Protein AF-A0A7C5NDA3-F1 (afdb_monomer_lite)

Foldseek 3Di:
DVVLVVVCVVVVNDDDDDFDDDPPLQVLLQRLQPPAHFDDWDADPPQEIETEHAPVRVDSSCDDVNPSVVSSCVVSVHHYHYDHDDDDPDDDDDDDDDDDDDDDDDPDPPPPPPPPD

Secondary structure (DSSP, 8-state):
-HHHHHHHHHTTT---------SSHHHHHHHHTTTSPPSEEEEETTTEEEEEE-HHHHHHHH-GGGHHHHHHHHHH--EEEEEE------------------------GGGGTTS--

pLDDT: mean 79.17, std 18.97, range [32.53, 94.0]

Radius of gyration: 22.19 Å; chains: 1; bounding box: 54×39×70 Å

Structure (mmCIF, N/CA/C/O backbone):
data_AF-A0A7C5NDA3-F1
#
_entry.id   AF-A0A7C5NDA3-F1
#
loop_
_atom_site.group_PDB
_atom_site.id
_atom_site.type_symbol
_atom_site.label_atom_id
_atom_site.label_alt_id
_atom_site.label_comp_id
_atom_site.label_asym_id
_atom_site.label_entity_id
_atom_site.label_seq_id
_atom_site.pdbx_PDB_ins_code
_atom_site.Cartn_x
_atom_site.Cartn_y
_atom_site.Cartn_z
_atom_site.occupancy
_atom_site.B_iso_or_equiv
_atom_site.auth_seq_id
_atom_site.auth_comp_id
_atom_site.auth_asym_id
_atom_site.auth_atom_id
_atom_site.pdbx_PDB_model_num
ATOM 1 N N . GLY A 1 1 ? 15.387 -9.680 -7.071 1.00 66.56 1 GLY A N 1
ATOM 2 C CA . GLY A 1 1 ? 15.776 -9.138 -8.383 1.00 66.56 1 GLY A CA 1
ATOM 3 C C . GLY A 1 1 ? 15.383 -10.071 -9.505 1.00 66.56 1 GLY A C 1
ATOM 4 O O . GLY A 1 1 ? 14.313 -9.899 -10.056 1.00 66.56 1 GLY A O 1
ATOM 5 N N . VAL A 1 2 ? 16.191 -11.096 -9.789 1.00 84.75 2 VAL A N 1
ATOM 6 C CA . VAL A 1 2 ? 16.099 -11.899 -11.031 1.00 84.75 2 VAL A CA 1
ATOM 7 C C . VAL A 1 2 ? 14.703 -12.465 -11.335 1.00 84.75 2 VAL A C 1
ATOM 9 O O . VAL A 1 2 ? 14.235 -12.344 -12.457 1.00 84.75 2 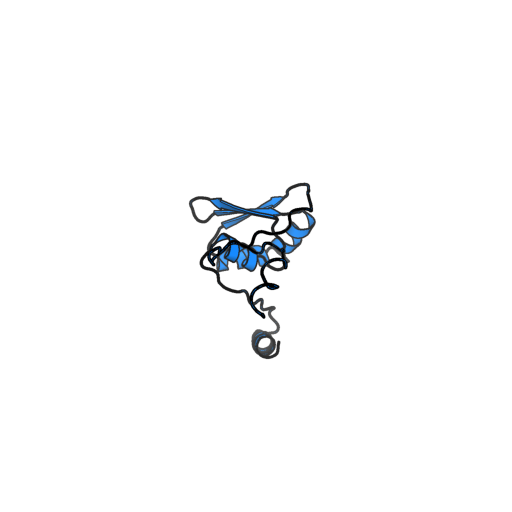VAL A O 1
ATOM 12 N N . ARG A 1 3 ? 14.008 -13.028 -10.338 1.00 90.00 3 ARG A N 1
ATOM 13 C CA . ARG A 1 3 ? 12.678 -13.634 -10.542 1.00 90.00 3 ARG A CA 1
ATOM 14 C C . ARG A 1 3 ? 11.584 -12.620 -10.887 1.00 90.00 3 ARG A C 1
ATOM 16 O O . ARG A 1 3 ? 10.749 -12.912 -11.724 1.00 90.00 3 ARG A O 1
ATOM 23 N N . ILE A 1 4 ? 11.591 -11.453 -10.246 1.00 87.56 4 ILE A N 1
ATOM 24 C CA . ILE A 1 4 ? 10.582 -10.409 -10.491 1.00 87.56 4 ILE A CA 1
ATOM 25 C C . ILE A 1 4 ? 10.828 -9.778 -11.864 1.00 87.56 4 ILE A C 1
ATOM 27 O O . ILE A 1 4 ? 9.888 -9.593 -12.626 1.00 87.56 4 ILE A O 1
ATOM 31 N N . ASN A 1 5 ? 12.097 -9.540 -12.207 1.00 85.88 5 ASN A N 1
ATOM 32 C CA . ASN A 1 5 ? 12.472 -8.982 -13.504 1.00 85.88 5 ASN A CA 1
ATOM 33 C C . ASN A 1 5 ? 12.077 -9.913 -14.659 1.00 85.88 5 ASN A C 1
ATOM 35 O O . ASN A 1 5 ? 11.510 -9.442 -15.631 1.00 85.88 5 ASN A O 1
ATOM 39 N N . ALA A 1 6 ? 12.279 -11.228 -14.516 1.00 89.50 6 ALA A N 1
ATOM 40 C CA . ALA A 1 6 ? 11.867 -12.194 -15.537 1.00 89.50 6 ALA A CA 1
ATOM 41 C C . ALA A 1 6 ? 10.351 -12.158 -15.814 1.00 89.50 6 ALA A C 1
ATOM 43 O O . ALA A 1 6 ? 9.935 -12.274 -16.961 1.00 89.50 6 ALA A O 1
ATOM 44 N N . VAL A 1 7 ? 9.531 -11.964 -14.774 1.00 89.00 7 VAL A N 1
ATOM 45 C CA . VAL A 1 7 ? 8.072 -11.823 -14.927 1.00 89.00 7 VAL A CA 1
ATOM 46 C C . VAL A 1 7 ? 7.709 -10.468 -15.543 1.00 89.00 7 VAL A C 1
ATOM 48 O O . VAL A 1 7 ? 6.818 -10.395 -16.381 1.00 89.00 7 VAL A O 1
ATOM 51 N N . SER A 1 8 ? 8.408 -9.395 -15.166 1.00 90.06 8 SER A N 1
ATOM 52 C CA . SER A 1 8 ? 8.215 -8.063 -15.756 1.00 90.06 8 SER A CA 1
ATOM 53 C C . SER A 1 8 ? 8.517 -8.054 -17.260 1.00 90.06 8 SER A C 1
ATOM 55 O O . SER A 1 8 ? 7.734 -7.498 -18.030 1.00 90.06 8 SER A O 1
ATOM 57 N N . ASP A 1 9 ? 9.582 -8.739 -17.693 1.00 90.12 9 ASP A N 1
ATOM 58 C CA . ASP A 1 9 ? 9.952 -8.861 -19.109 1.00 90.12 9 ASP A CA 1
ATOM 59 C C . ASP A 1 9 ? 8.861 -9.574 -19.932 1.00 90.12 9 ASP A C 1
ATOM 61 O O . ASP A 1 9 ? 8.554 -9.160 -21.050 1.00 90.12 9 ASP A O 1
ATOM 65 N N . GLU A 1 10 ? 8.215 -10.602 -19.369 1.00 91.06 10 GLU A N 1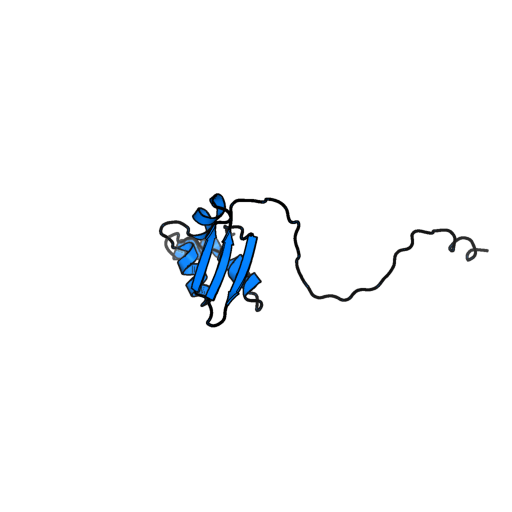
ATOM 66 C CA . GLU A 1 10 ? 7.079 -11.292 -20.002 1.00 91.06 10 GLU A CA 1
ATOM 67 C C . GLU A 1 10 ? 5.823 -10.404 -20.070 1.00 91.06 10 GLU A C 1
ATOM 69 O O . GLU A 1 10 ? 5.058 -10.458 -21.034 1.00 91.06 10 GLU A O 1
ATOM 74 N N . LEU A 1 11 ? 5.651 -9.508 -19.095 1.00 89.56 11 LEU A N 1
ATOM 75 C CA . LEU A 1 11 ? 4.580 -8.509 -19.047 1.00 89.56 11 LEU A CA 1
ATOM 76 C C . LEU A 1 11 ? 4.929 -7.210 -19.794 1.00 89.56 11 LEU A C 1
ATOM 78 O O . LEU A 1 11 ? 4.383 -6.153 -19.488 1.00 89.56 11 LEU A O 1
ATOM 82 N N . SER A 1 12 ? 5.817 -7.266 -20.793 1.00 90.38 12 SER A N 1
ATOM 83 C CA . SER A 1 12 ? 6.199 -6.107 -21.621 1.00 90.38 12 SER A CA 1
ATOM 84 C C . SER A 1 12 ? 6.804 -4.931 -20.834 1.00 90.38 12 SER A C 1
ATOM 86 O O . SER A 1 12 ? 6.686 -3.777 -21.249 1.00 90.38 12 SER A O 1
ATOM 88 N N . GLY A 1 13 ? 7.466 -5.209 -19.708 1.00 84.50 13 GLY A N 1
ATOM 89 C CA . GLY A 1 13 ? 8.123 -4.201 -18.873 1.00 84.50 13 GLY A CA 1
ATOM 90 C C . GLY A 1 13 ? 7.199 -3.497 -17.873 1.00 84.50 13 GLY A C 1
ATOM 91 O O . GLY A 1 13 ? 7.514 -2.393 -17.424 1.00 84.50 13 GLY A O 1
ATOM 92 N N . GLU A 1 14 ? 6.062 -4.101 -17.520 1.00 89.50 14 GLU A N 1
ATOM 93 C CA . GLU A 1 14 ? 5.208 -3.618 -16.426 1.00 89.50 14 GLU A CA 1
ATOM 94 C C . GLU A 1 14 ? 5.978 -3.606 -15.091 1.00 89.50 14 GLU A C 1
ATOM 96 O O . GLU A 1 14 ? 6.715 -4.542 -14.765 1.00 89.50 14 GLU A O 1
ATOM 101 N N . ASN A 1 15 ? 5.797 -2.549 -14.290 1.00 87.06 15 ASN A N 1
ATOM 102 C CA . ASN A 1 15 ? 6.437 -2.439 -12.975 1.00 87.06 15 ASN A CA 1
ATOM 103 C C . ASN A 1 15 ? 5.688 -3.301 -11.953 1.00 87.06 15 ASN A C 1
ATOM 105 O O . ASN A 1 15 ? 4.475 -3.167 -11.799 1.00 87.06 15 ASN A O 1
ATOM 109 N N . ILE A 1 16 ? 6.418 -4.160 -11.239 1.00 89.06 16 ILE A N 1
ATOM 110 C CA . ILE A 1 16 ? 5.851 -5.090 -10.259 1.00 89.06 16 ILE A CA 1
ATOM 111 C C . ILE A 1 16 ? 6.384 -4.747 -8.872 1.00 89.06 16 ILE A C 1
ATOM 113 O O . ILE A 1 16 ? 7.584 -4.863 -8.620 1.00 89.06 16 ILE A O 1
ATOM 117 N N . ASP A 1 17 ? 5.469 -4.430 -7.961 1.00 88.69 17 ASP A N 1
ATOM 118 C CA . ASP A 1 17 ? 5.760 -4.260 -6.542 1.00 88.69 17 ASP A CA 1
ATOM 119 C C . ASP A 1 17 ? 5.302 -5.489 -5.748 1.00 88.69 17 ASP A C 1
ATOM 121 O O . ASP A 1 17 ? 4.176 -5.969 -5.884 1.00 88.69 17 ASP A O 1
ATOM 125 N N . CYS A 1 18 ? 6.194 -6.017 -4.907 1.00 88.81 18 CYS A N 1
ATOM 126 C CA . CYS A 1 18 ? 5.911 -7.149 -4.028 1.00 88.81 18 CYS A CA 1
ATOM 127 C C . CYS A 1 18 ? 5.830 -6.662 -2.582 1.00 88.81 18 CYS A C 1
ATOM 129 O O . CYS A 1 18 ? 6.797 -6.107 -2.059 1.00 88.81 18 CYS A O 1
ATOM 131 N N . ILE A 1 19 ? 4.689 -6.897 -1.936 1.00 90.81 19 ILE A N 1
ATOM 132 C CA . ILE A 1 19 ? 4.437 -6.495 -0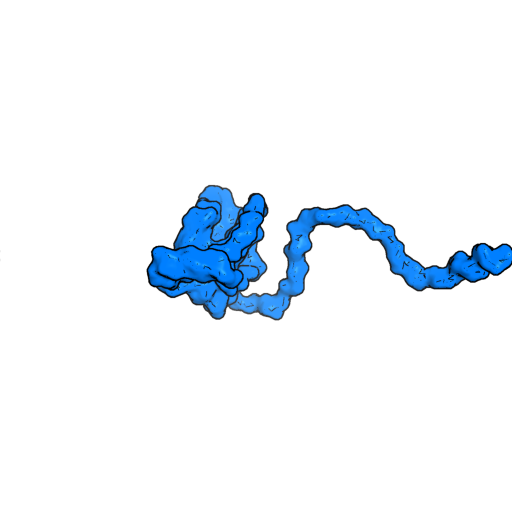.553 1.00 90.81 19 ILE A CA 1
ATOM 133 C C . ILE A 1 19 ? 4.086 -7.705 0.307 1.00 90.81 19 ILE A C 1
ATOM 135 O O . ILE A 1 19 ? 3.494 -8.678 -0.158 1.00 90.81 19 ILE A O 1
ATOM 139 N N . GLU A 1 20 ? 4.423 -7.632 1.590 1.00 92.25 20 GLU A N 1
ATOM 140 C CA . GLU A 1 20 ? 4.070 -8.677 2.543 1.00 92.25 20 GLU A CA 1
ATOM 141 C C . GLU A 1 20 ? 2.608 -8.532 2.988 1.00 92.25 20 GLU A C 1
ATOM 143 O O . GLU A 1 20 ? 2.209 -7.508 3.558 1.00 92.25 20 GLU A O 1
ATOM 148 N N . TYR A 1 21 ? 1.819 -9.585 2.773 1.00 93.25 21 TYR A N 1
ATOM 149 C CA . TYR A 1 21 ? 0.453 -9.666 3.277 1.00 93.25 21 TYR A CA 1
ATOM 150 C C . TYR A 1 21 ? 0.429 -9.625 4.810 1.00 93.25 21 TYR A C 1
ATOM 152 O O . TYR A 1 21 ? 1.244 -10.260 5.476 1.00 93.25 21 TYR A O 1
ATOM 160 N N . SER A 1 22 ? -0.537 -8.901 5.371 1.00 92.94 22 SER A N 1
ATOM 161 C CA . SER A 1 22 ? -0.800 -8.895 6.808 1.00 92.94 22 SER A CA 1
ATOM 162 C C . SER A 1 22 ? -2.296 -9.071 7.055 1.00 92.94 22 SER A C 1
ATOM 164 O O . SER A 1 22 ? -3.095 -8.452 6.351 1.00 92.94 22 SER A O 1
ATOM 166 N N . PRO A 1 23 ? -2.703 -9.867 8.061 1.00 92.50 23 PRO A N 1
ATOM 167 C CA . PRO A 1 23 ? -4.104 -9.951 8.465 1.00 92.50 23 PRO A CA 1
ATOM 168 C C . PRO A 1 23 ? -4.589 -8.667 9.155 1.00 92.50 23 PRO A C 1
ATOM 170 O O . PRO A 1 23 ? -5.794 -8.453 9.265 1.00 92.50 23 PRO A O 1
ATOM 173 N N . ILE A 1 24 ? -3.670 -7.817 9.629 1.00 92.12 24 ILE A N 1
ATOM 174 C CA . ILE A 1 24 ? -4.004 -6.533 10.244 1.00 92.12 24 ILE A CA 1
ATOM 175 C C . ILE A 1 24 ? -4.201 -5.512 9.116 1.00 92.12 24 ILE A C 1
ATOM 177 O O . ILE A 1 24 ? -3.234 -5.184 8.419 1.00 92.12 24 ILE A O 1
ATOM 181 N N . PRO A 1 25 ? -5.422 -4.981 8.928 1.00 91.19 25 PRO A N 1
ATOM 182 C CA . PRO A 1 25 ? -5.745 -4.161 7.764 1.00 91.19 25 PRO A CA 1
ATOM 183 C C . PRO A 1 25 ? -4.947 -2.853 7.722 1.00 91.19 25 PRO A C 1
ATOM 185 O O . PRO A 1 25 ? -4.542 -2.429 6.648 1.00 91.19 25 PRO A O 1
ATOM 188 N N . GLU A 1 26 ? -4.637 -2.250 8.871 1.00 91.19 26 GLU A N 1
ATOM 189 C CA . GLU A 1 26 ? -3.821 -1.028 8.944 1.00 91.19 26 GLU A CA 1
ATOM 190 C C . GLU A 1 26 ? -2.416 -1.247 8.370 1.00 91.19 26 GLU A C 1
ATOM 192 O O . GLU A 1 26 ? -1.931 -0.464 7.549 1.00 91.19 26 GLU A O 1
ATOM 197 N N . ILE A 1 27 ? -1.785 -2.363 8.744 1.00 91.75 27 ILE A N 1
ATOM 198 C CA . ILE A 1 27 ? -0.456 -2.743 8.259 1.00 91.75 27 ILE A CA 1
ATOM 199 C C . ILE A 1 27 ? -0.523 -3.065 6.766 1.00 91.75 27 ILE A C 1
ATOM 201 O O . ILE A 1 27 ? 0.336 -2.634 5.997 1.00 91.75 27 ILE A O 1
ATOM 205 N N . PHE A 1 28 ? -1.549 -3.803 6.342 1.00 94.00 28 PHE A N 1
ATOM 206 C CA . PHE A 1 28 ? -1.694 -4.199 4.946 1.00 94.00 28 PHE A CA 1
ATOM 207 C C . PHE A 1 28 ? -1.919 -2.998 4.018 1.00 94.00 28 PHE A C 1
ATOM 209 O O . PHE A 1 28 ? -1.257 -2.894 2.987 1.00 94.00 28 PHE A O 1
ATOM 216 N N . ILE A 1 29 ? -2.774 -2.049 4.412 1.00 92.56 29 ILE A N 1
ATOM 217 C CA . ILE A 1 29 ? -3.046 -0.825 3.643 1.00 92.56 29 ILE A CA 1
ATOM 218 C C . ILE A 1 29 ? -1.804 0.068 3.575 1.00 92.56 29 ILE A C 1
ATOM 220 O O . ILE A 1 29 ? -1.479 0.574 2.503 1.00 92.56 29 ILE A O 1
ATOM 224 N N . THR A 1 30 ? -1.072 0.213 4.683 1.00 91.75 30 THR A N 1
ATOM 225 C CA . THR A 1 30 ? 0.189 0.974 4.705 1.00 91.75 30 THR A CA 1
ATOM 226 C C . THR A 1 30 ? 1.195 0.401 3.706 1.00 91.75 30 THR A C 1
ATOM 228 O O . THR A 1 30 ? 1.790 1.137 2.923 1.00 91.75 30 THR A O 1
ATOM 231 N N . ARG A 1 31 ? 1.354 -0.928 3.682 1.00 92.81 31 ARG A N 1
ATOM 232 C CA . ARG A 1 31 ? 2.261 -1.613 2.749 1.00 92.81 31 ARG A CA 1
ATOM 233 C C . ARG A 1 31 ? 1.804 -1.487 1.299 1.00 92.81 31 ARG A C 1
ATOM 235 O O . ARG A 1 31 ? 2.642 -1.294 0.427 1.00 92.81 31 ARG A O 1
ATOM 242 N N . ALA A 1 32 ? 0.498 -1.548 1.047 1.00 92.75 32 ALA A N 1
AT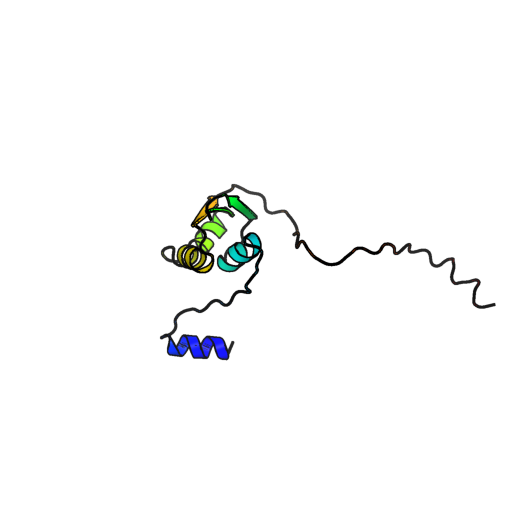OM 243 C CA . ALA A 1 32 ? -0.073 -1.405 -0.291 1.00 92.75 32 ALA A CA 1
ATOM 244 C C . ALA A 1 32 ? 0.115 -0.006 -0.898 1.00 92.75 32 ALA A C 1
ATOM 246 O O . ALA A 1 32 ? 0.058 0.133 -2.113 1.00 92.75 32 ALA A O 1
ATOM 247 N N . LEU A 1 33 ? 0.347 1.018 -0.072 1.00 91.44 33 LEU A N 1
ATOM 248 C CA . LEU A 1 33 ? 0.621 2.383 -0.528 1.00 91.44 33 LEU A CA 1
ATOM 249 C C . LEU A 1 33 ? 2.108 2.690 -0.718 1.00 91.44 33 LEU A C 1
ATOM 251 O O . LEU A 1 33 ? 2.436 3.788 -1.179 1.00 91.44 33 LEU A O 1
ATOM 255 N N . SER A 1 34 ? 2.997 1.742 -0.401 1.00 89.12 34 SER A N 1
ATOM 256 C CA . SER A 1 34 ? 4.422 1.833 -0.730 1.00 89.12 34 SER A CA 1
ATOM 257 C C . SER A 1 34 ? 4.571 2.218 -2.206 1.00 89.12 34 SER A C 1
ATOM 259 O O . SER A 1 34 ? 3.938 1.583 -3.045 1.00 89.12 34 SER A O 1
ATOM 261 N N . PRO A 1 35 ? 5.336 3.271 -2.551 1.00 85.94 35 PRO A N 1
ATOM 262 C CA . PRO A 1 35 ? 6.449 3.884 -1.810 1.00 85.94 35 PRO A CA 1
ATOM 263 C C . PRO A 1 35 ? 6.093 5.057 -0.872 1.00 85.94 35 PRO A C 1
ATOM 265 O O . PRO A 1 35 ? 6.997 5.704 -0.340 1.00 85.94 35 PRO A O 1
ATOM 268 N N . ALA A 1 36 ? 4.817 5.404 -0.702 1.00 90.19 36 ALA A N 1
ATOM 269 C CA . ALA A 1 36 ? 4.420 6.556 0.105 1.00 90.19 36 ALA A CA 1
ATOM 270 C C . ALA A 1 36 ? 4.413 6.244 1.609 1.00 90.19 36 ALA A C 1
ATOM 272 O O . ALA A 1 36 ? 3.940 5.192 2.035 1.00 90.19 36 ALA A O 1
ATOM 273 N N . ILE A 1 37 ? 4.898 7.189 2.419 1.00 88.38 37 ILE A N 1
ATOM 274 C CA . ILE A 1 37 ? 4.910 7.060 3.882 1.00 88.38 37 ILE A CA 1
ATOM 275 C C . ILE A 1 37 ? 3.651 7.711 4.460 1.00 88.38 37 ILE A C 1
ATOM 277 O O . ILE A 1 37 ? 3.398 8.897 4.246 1.00 88.38 37 ILE A O 1
ATOM 281 N N . THR A 1 38 ? 2.870 6.939 5.212 1.00 88.50 38 THR A N 1
ATOM 282 C CA . THR A 1 38 ? 1.642 7.392 5.880 1.00 88.50 38 THR A CA 1
ATOM 283 C C . THR A 1 38 ? 1.913 7.723 7.346 1.00 88.50 38 THR A C 1
ATOM 285 O O . THR A 1 38 ? 2.649 6.994 8.005 1.00 88.50 38 THR A O 1
ATOM 288 N N . GLN A 1 39 ? 1.293 8.775 7.889 1.00 89.12 39 GLN A N 1
ATOM 289 C CA . GLN A 1 39 ? 1.478 9.156 9.298 1.00 89.12 39 GLN A CA 1
ATOM 290 C C . GLN A 1 39 ? 0.510 8.433 10.233 1.00 89.12 39 GLN A C 1
ATOM 292 O O . GLN A 1 39 ? 0.867 8.049 11.342 1.00 89.12 39 GLN A O 1
ATOM 297 N N . SER A 1 40 ? -0.744 8.270 9.817 1.00 88.12 40 SER A N 1
ATOM 298 C CA . SER A 1 40 ? -1.755 7.562 10.604 1.00 88.12 40 SER A CA 1
ATOM 299 C C . SER A 1 40 ? -2.843 7.019 9.693 1.00 88.12 40 SER A C 1
ATOM 301 O O . SER A 1 40 ? -3.214 7.672 8.717 1.00 88.12 40 SER A O 1
ATOM 303 N N . ILE A 1 41 ? -3.377 5.853 10.042 1.00 89.94 41 ILE A N 1
ATOM 304 C CA . ILE A 1 41 ? -4.510 5.225 9.366 1.00 89.94 41 ILE A CA 1
ATOM 305 C C . ILE A 1 41 ? -5.657 5.100 10.361 1.00 89.94 41 ILE A C 1
ATOM 307 O O . ILE A 1 41 ? -5.460 4.698 11.502 1.00 89.94 41 ILE A O 1
ATOM 311 N N . LYS A 1 42 ? -6.862 5.439 9.911 1.00 91.25 42 LYS A N 1
ATOM 312 C CA . LYS A 1 42 ? -8.112 5.192 10.620 1.00 91.25 42 LYS A CA 1
ATOM 313 C C . LYS A 1 42 ? -9.016 4.362 9.723 1.00 91.25 42 LYS A C 1
ATOM 315 O O . LYS A 1 42 ? -9.343 4.774 8.612 1.00 91.25 42 LYS A O 1
ATOM 320 N N . ILE A 1 43 ? -9.446 3.209 10.216 1.00 91.12 43 ILE A N 1
ATOM 321 C CA . ILE A 1 43 ? -10.392 2.350 9.505 1.00 91.12 43 ILE A CA 1
ATOM 322 C C . ILE A 1 43 ? -11.796 2.631 10.032 1.00 91.12 43 ILE A C 1
ATOM 324 O O . ILE A 1 43 ? -12.039 2.609 11.237 1.00 91.12 43 ILE A O 1
ATOM 328 N N . GLU A 1 44 ? -12.722 2.905 9.121 1.00 90.25 44 GLU A N 1
ATOM 329 C CA . GLU A 1 44 ? -14.129 3.131 9.429 1.00 90.25 44 GLU A CA 1
ATOM 330 C C . GLU A 1 44 ? -14.991 1.920 9.056 1.00 90.25 44 GLU A C 1
ATOM 332 O O . GLU A 1 44 ? -14.598 1.030 8.291 1.00 90.25 44 GLU A O 1
ATOM 337 N N . ALA A 1 45 ? -16.204 1.892 9.611 1.00 84.44 45 ALA A N 1
ATOM 338 C CA . ALA A 1 45 ? -17.199 0.891 9.265 1.00 84.44 45 ALA A CA 1
ATOM 339 C C . ALA A 1 45 ? -17.519 0.962 7.759 1.00 84.44 45 ALA A C 1
ATOM 341 O O . ALA A 1 45 ? -17.713 2.041 7.207 1.00 84.44 45 ALA A O 1
ATOM 342 N N . GLY A 1 46 ? -17.574 -0.195 7.091 1.00 84.94 46 GLY A N 1
ATOM 343 C CA . GLY A 1 46 ? -17.875 -0.268 5.655 1.00 84.94 46 GLY A CA 1
ATOM 344 C C . GLY A 1 46 ? -16.658 -0.300 4.724 1.00 84.94 46 GLY A C 1
ATOM 345 O O . GLY A 1 46 ? -16.775 0.107 3.574 1.00 84.94 46 GLY A O 1
ATOM 346 N N . LYS A 1 47 ? -15.506 -0.808 5.189 1.00 88.25 47 LYS A N 1
ATOM 347 C CA . LYS A 1 47 ? -14.267 -0.947 4.392 1.00 88.25 47 LYS A CA 1
ATOM 348 C C . LYS A 1 47 ? -13.750 0.385 3.843 1.00 88.25 47 LYS A C 1
ATOM 350 O O . LYS A 1 47 ? -13.249 0.467 2.724 1.00 88.25 47 LYS A O 1
ATOM 355 N N . LYS A 1 48 ? -13.849 1.434 4.649 1.00 92.88 48 LYS A N 1
ATOM 356 C CA . LYS A 1 48 ? -13.289 2.745 4.337 1.00 92.88 48 LYS A CA 1
ATOM 357 C C . LYS A 1 48 ? -12.039 2.973 5.183 1.00 92.88 48 LYS A C 1
ATOM 359 O O . LYS A 1 48 ? -12.050 2.692 6.378 1.00 92.88 48 LYS A O 1
ATOM 364 N N . ALA A 1 49 ? -10.964 3.446 4.564 1.00 92.38 49 ALA A N 1
ATOM 365 C CA . ALA A 1 49 ? -9.699 3.738 5.224 1.00 92.38 49 ALA A CA 1
ATOM 366 C C . ALA A 1 49 ? -9.331 5.203 4.990 1.00 92.38 49 ALA A C 1
ATOM 368 O O . ALA A 1 49 ? -9.155 5.631 3.852 1.00 92.38 49 ALA A O 1
ATOM 369 N N . ILE A 1 50 ? -9.225 5.965 6.074 1.00 92.81 50 ILE A N 1
ATOM 370 C CA . ILE A 1 50 ? -8.820 7.367 6.066 1.00 92.81 50 ILE A CA 1
ATOM 371 C C . ILE A 1 50 ? -7.358 7.432 6.483 1.00 92.81 50 ILE A C 1
ATOM 373 O O . ILE A 1 50 ? -6.987 6.951 7.554 1.00 92.81 50 ILE A O 1
ATOM 377 N N . ILE A 1 51 ? -6.528 8.030 5.642 1.00 92.19 51 ILE A N 1
ATOM 378 C CA . ILE A 1 51 ? -5.079 8.028 5.801 1.00 92.19 51 ILE A CA 1
ATOM 379 C C . ILE A 1 51 ? -4.590 9.461 5.866 1.00 92.19 51 ILE A C 1
ATOM 381 O O . ILE A 1 51 ? -4.793 10.239 4.937 1.00 92.19 51 ILE A O 1
ATOM 385 N N . ASN A 1 52 ? -3.914 9.796 6.957 1.00 92.38 52 ASN A N 1
ATOM 386 C CA . ASN A 1 52 ? -3.294 11.098 7.138 1.00 92.38 52 ASN A CA 1
ATOM 387 C C . ASN A 1 52 ? -1.863 11.053 6.600 1.00 92.38 52 ASN A C 1
ATOM 389 O O . ASN A 1 52 ? -1.062 10.192 6.982 1.00 92.38 52 ASN A O 1
ATOM 393 N N . ILE A 1 53 ? -1.544 11.977 5.701 1.00 91.44 53 ILE A N 1
ATOM 394 C CA . ILE A 1 53 ? -0.286 12.012 4.958 1.00 91.44 53 ILE A CA 1
ATOM 395 C C . ILE A 1 53 ? 0.183 13.459 4.780 1.00 91.44 53 ILE A C 1
ATOM 397 O O . ILE A 1 53 ? -0.618 14.391 4.832 1.00 91.44 53 ILE A O 1
ATOM 401 N N . THR A 1 54 ? 1.488 13.667 4.612 1.00 91.44 54 THR A N 1
ATOM 402 C CA . THR A 1 54 ? 2.025 14.993 4.283 1.00 91.44 54 THR A CA 1
ATOM 403 C C . THR A 1 54 ? 1.790 15.315 2.804 1.00 91.44 54 THR A C 1
ATOM 405 O O . THR A 1 54 ? 1.637 14.410 1.976 1.00 91.44 54 THR A O 1
ATOM 408 N N . GLY A 1 55 ? 1.778 16.602 2.446 1.00 89.12 55 GLY A N 1
ATOM 409 C CA . GLY A 1 55 ? 1.552 17.038 1.062 1.00 89.12 55 GLY A CA 1
ATOM 410 C C . GLY A 1 55 ? 2.545 16.443 0.054 1.00 89.12 55 GLY A C 1
ATOM 411 O O . GLY A 1 55 ? 2.157 16.029 -1.039 1.00 89.12 55 GLY A O 1
ATOM 412 N N . ASP A 1 56 ? 3.816 16.289 0.439 1.00 89.00 56 ASP A N 1
ATOM 413 C CA . ASP A 1 56 ? 4.860 15.687 -0.400 1.00 89.00 56 ASP A CA 1
ATOM 414 C C . ASP A 1 56 ? 4.653 14.180 -0.634 1.00 89.00 56 ASP A C 1
ATOM 416 O O . ASP A 1 56 ? 4.935 13.665 -1.721 1.00 89.00 56 ASP A O 1
ATOM 420 N N . GLN A 1 57 ? 4.118 13.462 0.357 1.00 91.50 57 GLN A N 1
ATOM 421 C CA . GLN A 1 57 ? 3.850 12.028 0.248 1.00 91.50 57 GLN A CA 1
ATOM 422 C C . GLN A 1 57 ? 2.497 11.741 -0.419 1.00 91.50 57 GLN A C 1
ATOM 424 O O . GLN A 1 57 ? 2.343 10.700 -1.057 1.00 91.50 57 GLN A O 1
ATOM 429 N N . LYS A 1 58 ? 1.536 12.672 -0.367 1.00 90.19 58 LYS A N 1
ATOM 430 C CA . LYS A 1 58 ? 0.235 12.560 -1.051 1.00 90.19 58 LYS A CA 1
ATOM 431 C C . LYS A 1 58 ? 0.392 12.335 -2.553 1.00 90.19 58 LYS A C 1
ATOM 433 O O . LYS A 1 58 ? -0.252 11.449 -3.112 1.00 90.19 58 LYS A O 1
ATOM 438 N N . ALA A 1 59 ? 1.286 13.079 -3.203 1.00 90.06 59 ALA A N 1
ATOM 439 C CA . ALA A 1 59 ? 1.563 12.907 -4.629 1.00 90.06 59 ALA A CA 1
ATOM 440 C C . ALA A 1 59 ? 2.095 11.497 -4.950 1.00 90.06 59 ALA A C 1
ATOM 442 O O . ALA A 1 59 ? 1.681 10.883 -5.935 1.00 90.06 59 ALA A O 1
ATOM 443 N N . LYS A 1 60 ? 2.965 10.955 -4.087 1.00 90.69 60 LYS A N 1
ATOM 444 C CA . LYS A 1 60 ? 3.503 9.592 -4.224 1.00 90.69 60 LYS A CA 1
ATOM 445 C C . LYS A 1 60 ? 2.429 8.530 -3.996 1.00 90.69 60 LYS A C 1
ATOM 447 O O . LYS A 1 60 ? 2.369 7.567 -4.751 1.00 90.69 60 LYS A O 1
ATOM 452 N N . ALA A 1 61 ? 1.563 8.728 -3.001 1.00 90.56 61 ALA A N 1
ATOM 453 C CA . ALA A 1 61 ? 0.483 7.801 -2.672 1.00 90.56 61 ALA A CA 1
ATOM 454 C C . ALA A 1 61 ? -0.544 7.693 -3.806 1.00 90.56 61 ALA A C 1
ATOM 456 O O . ALA A 1 61 ? -0.969 6.592 -4.146 1.00 90.56 61 ALA A O 1
ATOM 457 N N . ILE A 1 62 ? -0.898 8.817 -4.437 1.00 91.56 62 ILE A N 1
ATOM 458 C CA . ILE A 1 62 ? -1.772 8.837 -5.619 1.00 91.56 62 ILE A CA 1
ATOM 459 C C . ILE A 1 62 ? -1.078 8.130 -6.795 1.00 91.56 62 ILE A C 1
ATOM 461 O O . ILE A 1 62 ? -1.685 7.296 -7.472 1.00 91.56 62 ILE A O 1
ATOM 465 N N . GLY A 1 63 ? 0.208 8.416 -7.009 1.00 89.56 63 GLY A N 1
ATOM 466 C CA . GLY A 1 63 ? 0.986 7.878 -8.121 1.00 89.56 63 GLY A CA 1
ATOM 467 C C . GLY A 1 63 ? 0.604 8.498 -9.470 1.00 89.56 63 GLY A C 1
ATOM 468 O O . GLY A 1 63 ? -0.279 9.354 -9.576 1.00 89.56 63 GLY A O 1
ATOM 469 N N . LYS A 1 64 ? 1.276 8.065 -10.543 1.00 87.50 64 LYS A N 1
ATOM 470 C CA . LYS A 1 64 ? 1.003 8.558 -11.902 1.00 87.50 64 LYS A CA 1
ATOM 471 C C . LYS A 1 64 ? -0.438 8.214 -12.294 1.00 87.50 64 LYS A C 1
ATOM 473 O O . LYS A 1 64 ? -0.824 7.050 -12.257 1.00 87.50 64 LYS A O 1
ATOM 478 N N . SER A 1 65 ? -1.236 9.225 -12.634 1.00 89.12 65 SER A N 1
ATOM 479 C CA . SER A 1 65 ? -2.654 9.077 -13.010 1.00 89.12 65 SER A CA 1
ATOM 480 C C . SER A 1 65 ? -3.551 8.409 -11.952 1.00 89.12 65 SER A C 1
ATOM 482 O O . SER A 1 65 ? -4.599 7.869 -12.299 1.00 89.12 65 SER A O 1
ATOM 484 N N . GLY A 1 66 ? -3.158 8.408 -10.673 1.00 89.50 66 GLY A N 1
ATOM 485 C CA . GLY A 1 66 ? -3.939 7.739 -9.626 1.00 89.50 66 GLY A CA 1
ATOM 486 C C . GLY A 1 66 ? -3.846 6.209 -9.653 1.00 89.50 66 GLY A C 1
ATOM 487 O O . GLY A 1 66 ? -4.666 5.536 -9.030 1.00 89.50 66 GLY A O 1
ATOM 488 N N . ILE A 1 67 ? -2.890 5.639 -10.395 1.00 91.56 67 ILE A N 1
ATOM 489 C CA . ILE A 1 67 ? -2.763 4.183 -10.535 1.00 91.56 67 ILE A CA 1
ATOM 490 C C . ILE A 1 67 ? -2.436 3.539 -9.185 1.00 91.56 67 ILE A C 1
ATOM 492 O O . ILE A 1 67 ? -3.053 2.538 -8.839 1.00 91.56 67 ILE A O 1
ATOM 496 N N . ASN A 1 68 ? -1.537 4.133 -8.396 1.00 91.88 68 ASN A N 1
ATOM 497 C CA . ASN A 1 68 ? -1.081 3.531 -7.143 1.00 91.88 68 ASN A CA 1
ATOM 498 C C . ASN A 1 68 ? -2.215 3.422 -6.115 1.00 91.88 68 ASN A C 1
ATOM 500 O O . ASN A 1 68 ? -2.505 2.336 -5.620 1.00 91.88 68 ASN A O 1
ATOM 504 N N . ILE A 1 69 ? -2.942 4.520 -5.878 1.00 92.81 69 ILE A N 1
ATOM 505 C CA . ILE A 1 69 ? -4.097 4.511 -4.969 1.00 92.81 69 ILE A CA 1
ATOM 506 C C . ILE A 1 69 ? -5.194 3.547 -5.445 1.00 92.81 69 ILE A C 1
ATOM 508 O O . ILE A 1 69 ? -5.811 2.857 -4.635 1.00 92.81 69 ILE A O 1
ATOM 512 N N . ARG A 1 70 ? -5.403 3.432 -6.763 1.00 93.12 70 ARG A N 1
ATOM 513 C CA . ARG A 1 70 ? -6.383 2.504 -7.333 1.00 93.12 70 ARG A CA 1
ATOM 514 C C . ARG A 1 70 ? -5.965 1.048 -7.144 1.00 93.12 70 ARG A C 1
ATOM 516 O O . ARG A 1 70 ? -6.801 0.233 -6.760 1.00 93.12 70 ARG A O 1
ATOM 523 N N . LEU A 1 71 ? -4.701 0.719 -7.399 1.00 92.88 71 LEU A N 1
ATOM 524 C CA . LEU A 1 71 ? -4.157 -0.620 -7.172 1.00 92.88 71 LEU A CA 1
ATOM 525 C C . LEU A 1 71 ? -4.229 -0.988 -5.689 1.00 92.88 71 LEU A C 1
ATOM 527 O O . LEU A 1 71 ? -4.725 -2.063 -5.370 1.00 92.88 71 LEU A O 1
ATOM 531 N N . ALA A 1 72 ? -3.851 -0.077 -4.790 1.00 93.25 72 ALA A N 1
ATOM 532 C CA . ALA A 1 72 ? -3.944 -0.287 -3.348 1.00 93.25 72 ALA A CA 1
ATOM 533 C C . ALA A 1 72 ? -5.391 -0.541 -2.889 1.00 93.25 72 ALA A C 1
ATOM 535 O O . ALA A 1 72 ? -5.646 -1.474 -2.124 1.00 93.25 72 ALA A O 1
ATOM 536 N N . SER A 1 73 ? -6.362 0.227 -3.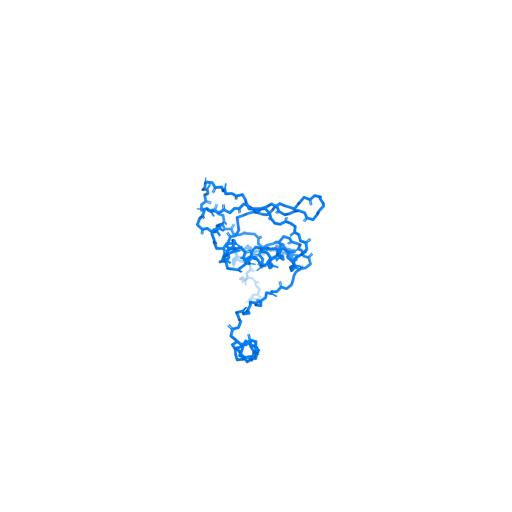396 1.00 93.44 73 SER A N 1
ATOM 537 C CA . SER A 1 73 ? -7.782 0.004 -3.100 1.00 93.44 73 SER A CA 1
ATOM 538 C C . SER A 1 73 ? -8.304 -1.325 -3.642 1.00 93.44 73 SER A C 1
ATOM 540 O O . SER A 1 73 ? -9.044 -2.015 -2.945 1.00 93.44 73 SER A O 1
ATOM 542 N N . MET A 1 74 ? -7.907 -1.723 -4.855 1.00 93.12 74 MET A N 1
ATOM 543 C CA . MET A 1 74 ? -8.304 -3.018 -5.424 1.00 93.12 74 MET A CA 1
ATOM 544 C C . MET A 1 74 ? -7.654 -4.195 -4.687 1.00 93.12 74 MET A C 1
ATOM 546 O O . MET A 1 74 ? -8.319 -5.199 -4.449 1.00 93.12 74 MET A O 1
ATOM 550 N N . LEU A 1 75 ? -6.386 -4.060 -4.293 1.00 93.12 75 LEU A N 1
ATOM 551 C CA . LEU A 1 75 ? -5.624 -5.089 -3.587 1.00 93.12 75 LEU A CA 1
ATOM 552 C C . LEU A 1 75 ? -6.146 -5.320 -2.165 1.00 93.12 75 LEU A C 1
ATOM 554 O O . LEU A 1 75 ? -6.252 -6.458 -1.715 1.00 93.12 75 LEU A O 1
ATOM 558 N N . THR A 1 76 ? -6.472 -4.241 -1.455 1.00 91.81 76 THR A N 1
ATOM 559 C CA . THR A 1 76 ? -6.946 -4.308 -0.065 1.00 91.81 76 THR A CA 1
ATOM 560 C C . THR A 1 76 ? -8.457 -4.514 0.030 1.00 91.81 76 THR A C 1
ATOM 562 O O . THR A 1 76 ? -8.951 -5.035 1.029 1.00 91.81 76 THR A O 1
ATOM 565 N N . GLY A 1 77 ? -9.210 -4.111 -0.997 1.00 93.00 77 GLY A N 1
ATOM 566 C CA . GLY A 1 77 ? -10.670 -4.073 -0.977 1.00 93.00 77 GLY A CA 1
ATOM 567 C C . GLY A 1 77 ? -11.244 -2.945 -0.113 1.00 93.00 77 GLY A C 1
ATOM 568 O O . GLY A 1 77 ? -12.426 -3.007 0.235 1.00 93.00 77 GLY A O 1
ATOM 569 N N . TYR A 1 78 ? -10.426 -1.948 0.251 1.00 93.88 78 TYR A N 1
ATOM 570 C CA . TYR A 1 78 ? -10.834 -0.763 1.007 1.00 93.88 78 TYR A CA 1
ATOM 571 C C . TYR A 1 78 ? -10.901 0.476 0.110 1.00 93.88 78 TYR A C 1
ATOM 573 O O . TYR A 1 78 ? -10.050 0.703 -0.755 1.00 93.88 78 TYR A O 1
ATOM 581 N N . THR A 1 79 ? -11.886 1.334 0.368 1.00 93.44 79 THR A N 1
ATOM 582 C CA . THR A 1 79 ? -11.932 2.685 -0.198 1.00 93.44 79 THR A CA 1
ATOM 583 C C . THR A 1 79 ? -10.951 3.561 0.570 1.00 93.44 79 THR A C 1
ATOM 585 O O . THR A 1 79 ? -11.171 3.836 1.751 1.00 93.44 79 THR A O 1
ATOM 588 N N . ILE A 1 80 ? -9.864 3.967 -0.087 1.00 92.81 80 ILE A N 1
ATOM 589 C CA . ILE A 1 80 ? -8.784 4.747 0.524 1.00 92.81 80 ILE A CA 1
ATOM 590 C C . ILE A 1 80 ? -9.038 6.240 0.288 1.00 92.81 80 ILE A C 1
ATOM 592 O O . ILE A 1 80 ? -9.114 6.688 -0.854 1.00 92.81 80 ILE A O 1
ATOM 596 N N . GLU A 1 81 ? -9.130 7.013 1.368 1.00 92.12 81 GLU A N 1
ATOM 597 C CA . GLU A 1 81 ? -9.193 8.476 1.348 1.00 92.12 81 GLU A CA 1
ATOM 598 C C . GLU A 1 81 ? -7.928 9.062 1.976 1.00 92.12 81 GLU A C 1
ATOM 600 O O . GLU A 1 81 ? -7.518 8.665 3.067 1.00 92.12 81 GLU A O 1
ATOM 605 N N . LEU A 1 82 ? -7.305 10.014 1.280 1.00 90.81 82 LEU A N 1
ATOM 606 C CA . LEU A 1 82 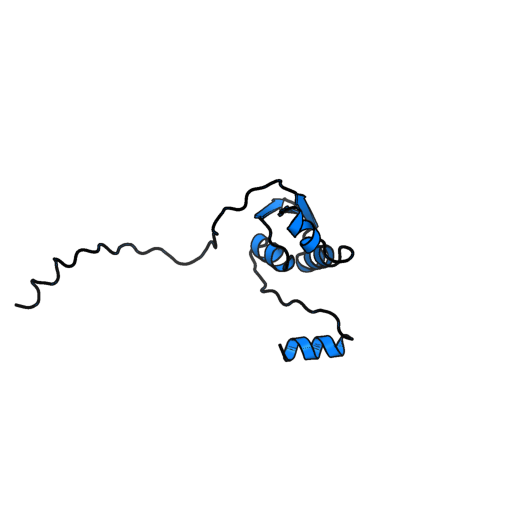? -6.082 10.674 1.728 1.00 90.81 82 LEU A CA 1
ATOM 607 C C . LEU A 1 82 ? -6.407 12.068 2.270 1.00 90.81 82 LEU A C 1
ATOM 609 O O . LEU A 1 82 ? -6.882 12.925 1.523 1.00 90.81 82 LEU A O 1
ATOM 613 N N . ASN A 1 83 ? -6.078 12.304 3.536 1.00 91.38 83 ASN A N 1
ATOM 614 C CA . ASN A 1 83 ? -6.149 13.608 4.179 1.00 91.38 83 ASN A CA 1
ATOM 615 C C . ASN A 1 83 ? -4.750 14.196 4.323 1.00 91.38 83 ASN A C 1
ATOM 617 O O . ASN A 1 83 ? -3.835 13.571 4.861 1.00 91.38 83 ASN A O 1
ATOM 621 N N . GLU A 1 84 ? -4.601 15.418 3.831 1.00 89.81 84 GLU A N 1
ATOM 622 C CA . GLU A 1 84 ? -3.372 16.182 3.964 1.00 89.81 84 GLU A CA 1
ATOM 623 C C . GLU A 1 84 ? -3.360 16.869 5.325 1.00 89.81 84 GLU A C 1
ATOM 625 O O . GLU A 1 84 ? -4.300 17.586 5.666 1.00 89.81 84 GLU A O 1
ATOM 630 N N . VAL A 1 85 ? -2.315 16.620 6.110 1.00 86.75 85 VAL A N 1
ATOM 631 C CA . VAL A 1 85 ? -2.124 17.267 7.410 1.00 86.75 85 VAL A CA 1
ATOM 632 C C . VAL A 1 85 ? -0.865 18.130 7.369 1.00 86.75 85 VAL A C 1
ATOM 634 O O . VAL A 1 85 ? 0.211 17.667 6.978 1.00 86.75 85 VAL A O 1
ATOM 637 N N . GLU A 1 86 ? -1.004 19.403 7.745 1.00 69.81 86 GLU A N 1
ATOM 638 C CA . GLU A 1 86 ? 0.101 20.362 7.813 1.00 69.81 86 GLU A CA 1
ATOM 639 C C . GLU A 1 86 ? 0.947 20.108 9.076 1.00 69.81 86 GLU A C 1
ATOM 641 O O . GLU A 1 86 ? 0.685 20.662 10.137 1.00 69.81 86 GLU A O 1
ATOM 646 N N . GLY A 1 87 ? 1.969 19.251 8.942 1.00 57.78 87 GLY A N 1
ATOM 647 C CA . GLY A 1 87 ? 3.100 19.111 9.875 1.00 57.78 87 GLY A CA 1
ATOM 648 C C . GLY A 1 87 ? 2.844 18.311 11.166 1.00 57.78 87 GLY A C 1
ATOM 649 O O . GLY A 1 87 ? 1.905 18.563 11.907 1.00 57.78 87 GLY A O 1
ATOM 650 N N . VAL A 1 88 ? 3.697 17.330 11.478 1.00 46.97 88 VAL A N 1
ATOM 651 C CA . VAL A 1 88 ? 4.947 17.445 12.259 1.00 46.97 88 VAL A CA 1
ATOM 652 C C . VAL A 1 88 ? 5.742 16.160 12.006 1.00 46.97 88 VAL A C 1
ATOM 654 O O . VAL A 1 88 ? 5.288 15.061 12.315 1.00 46.97 88 VAL A O 1
ATOM 657 N N . THR A 1 89 ? 6.941 16.290 11.440 1.00 54.91 89 THR A N 1
ATOM 658 C CA . THR A 1 89 ? 7.964 15.240 11.480 1.00 54.91 89 THR A CA 1
ATOM 659 C C . THR A 1 89 ? 8.456 15.098 12.916 1.00 54.91 89 THR A C 1
ATOM 661 O O . THR A 1 89 ? 9.380 15.805 13.290 1.00 54.91 89 THR A O 1
ATOM 664 N N . ASP A 1 90 ? 7.808 14.258 13.718 1.00 48.06 90 ASP A N 1
ATOM 665 C CA . ASP A 1 90 ? 8.437 13.488 14.799 1.00 48.06 90 ASP A CA 1
ATOM 666 C C . ASP A 1 90 ? 7.381 12.581 15.439 1.00 48.06 90 ASP A C 1
ATOM 668 O O . ASP A 1 90 ? 6.544 13.077 16.189 1.00 48.06 90 ASP A O 1
ATOM 672 N N . ARG A 1 91 ? 7.396 11.277 15.123 1.00 48.66 91 ARG A N 1
ATOM 673 C CA . ARG A 1 91 ? 7.256 10.185 16.106 1.00 48.66 91 ARG A CA 1
ATOM 674 C C . ARG A 1 91 ? 7.947 8.938 15.567 1.00 48.66 91 ARG A C 1
ATOM 676 O O . ARG A 1 91 ? 7.493 8.290 14.626 1.00 48.66 91 ARG A O 1
ATOM 683 N N . THR A 1 92 ? 9.070 8.638 16.200 1.00 42.22 92 THR A N 1
ATOM 684 C CA . THR A 1 92 ? 9.644 7.308 16.401 1.00 42.22 92 THR A CA 1
ATOM 685 C C . THR A 1 92 ? 8.546 6.262 16.625 1.00 42.22 92 THR A C 1
ATOM 687 O O . THR A 1 92 ? 7.515 6.552 17.228 1.00 42.22 92 THR A O 1
ATOM 690 N N . GLY A 1 93 ? 8.757 5.068 16.071 1.00 49.16 93 GLY A N 1
ATOM 691 C CA . GLY A 1 93 ? 7.691 4.125 15.749 1.00 49.16 93 GLY A CA 1
ATOM 692 C C . GLY A 1 93 ? 6.988 3.424 16.905 1.00 49.16 93 GLY A C 1
ATOM 693 O O . GLY A 1 93 ? 7.422 3.449 18.048 1.00 49.16 93 GLY A O 1
ATOM 694 N N . GLU A 1 94 ? 5.946 2.684 16.533 1.00 38.88 94 GLU A N 1
ATOM 695 C CA . GLU A 1 94 ? 5.416 1.588 17.335 1.00 38.88 94 GLU A CA 1
ATOM 696 C C . GLU A 1 94 ? 4.967 0.463 16.395 1.00 38.88 94 GLU A C 1
ATOM 698 O O . GLU A 1 94 ? 3.860 0.426 15.864 1.00 38.88 94 GLU A O 1
ATOM 703 N N . SER A 1 95 ? 5.907 -0.451 16.150 1.00 47.72 95 SER A N 1
ATOM 704 C CA . SER A 1 95 ? 5.588 -1.850 15.894 1.00 47.72 95 SER A CA 1
ATOM 705 C C . SER A 1 95 ? 4.941 -2.391 17.168 1.00 47.72 95 SER A C 1
ATOM 707 O O . SER A 1 95 ? 5.558 -2.351 18.231 1.00 47.72 95 SER A O 1
ATOM 709 N N . SER A 1 96 ? 3.704 -2.863 17.075 1.00 43.41 96 SER A N 1
ATOM 710 C CA . SER A 1 96 ? 3.007 -3.535 18.169 1.00 43.41 96 SER A CA 1
ATOM 711 C C . SER A 1 96 ? 2.209 -4.686 17.555 1.00 43.41 96 SER A C 1
ATOM 713 O O . SER A 1 96 ? 1.376 -4.458 16.686 1.00 43.41 96 SER A O 1
ATOM 715 N N . GLY A 1 97 ? 2.438 -5.956 17.872 1.00 32.53 97 GLY A N 1
ATOM 716 C CA . GLY A 1 97 ? 3.384 -6.572 18.795 1.00 32.53 97 GLY A CA 1
ATOM 717 C C . GLY A 1 97 ? 2.964 -8.030 19.004 1.00 32.53 97 GLY A C 1
ATOM 718 O O . GLY A 1 97 ? 1.770 -8.318 18.976 1.00 32.53 97 GLY A O 1
ATOM 719 N N . ASN A 1 98 ? 3.919 -8.941 19.213 1.00 34.72 98 ASN A N 1
ATOM 720 C CA . ASN A 1 98 ? 3.700 -10.095 20.087 1.00 34.72 98 ASN A CA 1
ATOM 721 C C . ASN A 1 98 ? 5.040 -10.734 20.487 1.00 34.72 98 ASN A C 1
ATOM 723 O O . ASN A 1 98 ? 5.622 -11.455 19.690 1.00 34.72 98 ASN A O 1
ATOM 727 N N . GLU A 1 99 ? 5.515 -10.471 21.707 1.00 33.75 99 GLU A N 1
ATOM 728 C CA . GLU A 1 99 ? 6.129 -11.480 22.588 1.00 33.75 99 GLU A CA 1
ATOM 729 C C . GLU A 1 99 ? 6.253 -10.924 24.027 1.00 33.75 99 GLU A C 1
ATOM 731 O O . GLU A 1 99 ? 6.353 -9.706 24.216 1.00 33.75 99 GLU A O 1
ATOM 736 N N . PRO A 1 100 ? 6.138 -11.782 25.060 1.00 44.28 100 PRO A N 1
ATOM 737 C CA . PRO A 1 100 ? 5.839 -11.373 26.427 1.00 44.28 100 PRO A CA 1
ATOM 738 C C . PRO A 1 100 ? 7.065 -10.855 27.190 1.00 44.28 100 PRO A C 1
ATOM 740 O O . PRO A 1 100 ? 8.193 -11.312 27.022 1.00 44.28 100 PRO A O 1
ATOM 743 N N . LYS A 1 101 ? 6.802 -9.906 28.095 1.00 36.25 101 LYS A N 1
ATOM 744 C CA . LYS A 1 101 ? 7.767 -9.310 29.023 1.00 36.25 101 LYS A CA 1
ATOM 745 C C . LYS A 1 101 ? 8.286 -10.324 30.050 1.00 36.25 101 LYS A C 1
ATOM 747 O O . LYS A 1 101 ? 7.490 -10.938 30.756 1.00 36.25 101 LYS A O 1
ATOM 752 N N . ALA A 1 102 ? 9.605 -10.344 30.242 1.00 39.12 102 ALA A N 1
ATOM 753 C CA . ALA A 1 102 ? 10.250 -10.697 31.505 1.00 39.12 102 ALA A CA 1
ATOM 754 C C . ALA A 1 102 ? 11.271 -9.600 31.889 1.00 39.12 102 ALA A C 1
ATOM 756 O O . ALA A 1 102 ? 12.253 -9.372 31.186 1.00 39.12 102 ALA A O 1
ATOM 757 N N . SER A 1 103 ? 10.957 -8.901 32.987 1.00 43.91 103 SER A N 1
ATOM 758 C CA . SER A 1 103 ? 11.837 -8.167 33.927 1.00 43.91 103 SER A CA 1
ATOM 759 C C . SER A 1 103 ? 13.152 -8.934 34.176 1.00 43.91 103 SER A C 1
ATOM 761 O O . SER A 1 103 ? 13.119 -10.156 34.140 1.00 43.91 103 SER A O 1
ATOM 763 N N . GLU A 1 104 ? 14.346 -8.423 34.480 1.00 45.34 104 GLU A N 1
ATOM 764 C CA . GLU A 1 104 ? 14.893 -7.172 35.018 1.00 45.34 104 GLU A CA 1
ATOM 765 C C . GLU A 1 104 ? 16.427 -7.318 34.837 1.00 45.34 104 GLU A C 1
ATOM 767 O O . GLU A 1 104 ? 16.966 -8.396 35.094 1.00 45.34 104 GLU A O 1
ATOM 772 N N . LYS A 1 105 ? 17.169 -6.285 34.419 1.00 40.50 105 LYS A N 1
ATOM 773 C CA . LYS A 1 105 ? 18.637 -6.259 34.583 1.00 40.50 105 LYS A CA 1
ATOM 774 C C . LYS A 1 105 ? 18.998 -5.095 35.490 1.00 40.50 105 LYS A C 1
ATOM 776 O O . LYS A 1 105 ? 19.191 -3.973 35.032 1.00 40.50 105 LYS A O 1
ATOM 781 N N . THR A 1 106 ? 19.061 -5.380 36.783 1.00 52.03 106 THR A N 1
ATOM 782 C CA . THR A 1 106 ? 19.763 -4.552 37.756 1.00 52.03 106 THR A CA 1
ATOM 783 C C . THR A 1 106 ? 21.261 -4.762 37.544 1.00 52.03 106 THR A C 1
ATOM 785 O O . THR A 1 106 ? 21.795 -5.861 37.684 1.00 52.03 106 THR A O 1
ATOM 788 N N . THR A 1 107 ? 21.948 -3.708 37.120 1.00 53.53 107 THR A N 1
ATOM 789 C CA . THR A 1 107 ? 23.408 -3.681 37.046 1.00 53.53 107 THR A CA 1
ATOM 790 C C . THR A 1 107 ? 23.945 -3.470 38.457 1.00 53.53 107 THR A C 1
ATOM 792 O O . THR A 1 107 ? 24.201 -2.339 38.846 1.00 53.53 107 THR A O 1
ATOM 795 N N . ASP A 1 108 ? 24.094 -4.542 39.232 1.00 51.84 108 ASP A N 1
ATOM 796 C CA . ASP A 1 108 ? 24.865 -4.507 40.477 1.00 51.84 108 ASP A CA 1
ATOM 797 C C . ASP A 1 108 ? 25.697 -5.792 40.580 1.00 51.84 108 ASP A C 1
ATOM 799 O O . ASP A 1 108 ? 25.203 -6.878 40.874 1.00 51.84 108 ASP A O 1
ATOM 803 N N . THR A 1 109 ? 26.983 -5.697 40.244 1.00 63.47 109 THR A N 1
ATOM 804 C CA . THR A 1 109 ? 27.928 -6.829 40.216 1.00 63.47 109 THR A CA 1
ATOM 805 C C . THR A 1 109 ? 28.469 -7.195 41.604 1.00 63.47 109 THR A C 1
ATOM 807 O O . THR A 1 109 ? 29.500 -7.854 41.711 1.00 63.47 109 THR A O 1
ATOM 810 N N . SER A 1 110 ? 27.800 -6.778 42.679 1.00 60.84 110 SER A N 1
ATOM 811 C CA . SER A 1 110 ? 28.247 -6.972 44.062 1.00 60.84 110 SER A CA 1
ATOM 812 C C . SER A 1 110 ? 27.986 -8.384 44.613 1.00 60.84 110 SER A C 1
ATOM 814 O O . SER A 1 110 ? 28.694 -8.820 45.514 1.00 60.84 110 SER A O 1
ATOM 816 N N . ALA A 1 111 ? 27.050 -9.149 44.037 1.00 60.03 111 ALA A N 1
ATOM 817 C CA . ALA A 1 111 ? 26.635 -10.457 44.568 1.00 60.03 111 ALA A CA 1
ATOM 818 C C . ALA A 1 111 ? 27.451 -11.676 44.074 1.00 60.03 111 ALA A C 1
ATOM 820 O O . ALA A 1 111 ? 27.250 -12.786 44.559 1.00 60.03 111 ALA A O 1
ATOM 821 N N . LEU A 1 112 ? 28.366 -11.509 43.111 1.00 59.38 112 LEU A N 1
ATOM 822 C CA . LEU A 1 112 ? 29.159 -12.620 42.548 1.00 59.38 112 LEU A CA 1
ATOM 823 C C . LEU A 1 112 ? 30.470 -12.898 43.308 1.00 59.38 112 LEU A C 1
ATOM 825 O O . LEU A 1 112 ? 31.129 -13.899 43.030 1.00 59.38 112 LEU A O 1
ATOM 829 N N . ALA A 1 113 ? 30.860 -12.038 44.254 1.00 60.97 113 ALA A N 1
ATOM 830 C CA . ALA A 1 113 ? 32.144 -12.145 44.950 1.00 60.97 113 ALA A CA 1
ATOM 831 C C . ALA A 1 113 ? 32.178 -13.237 46.040 1.00 60.97 113 ALA A C 1
ATOM 833 O O . ALA A 1 113 ? 33.254 -13.745 46.350 1.00 60.97 113 ALA A O 1
ATOM 834 N N . ASP A 1 114 ? 31.023 -13.643 46.574 1.00 63.16 114 ASP A N 1
ATOM 835 C CA . ASP A 1 114 ? 30.947 -14.545 47.735 1.00 63.16 114 ASP A CA 1
ATOM 836 C C . ASP A 1 114 ? 30.752 -16.031 47.386 1.00 63.16 114 ASP A C 1
ATOM 838 O O . ASP A 1 114 ? 30.671 -16.863 48.284 1.00 63.16 114 ASP A O 1
ATOM 842 N N . LEU A 1 115 ? 30.711 -16.399 46.097 1.00 63.94 115 LEU A N 1
ATOM 843 C CA . LEU A 1 115 ? 30.499 -17.793 45.670 1.00 63.94 115 LEU A CA 1
ATOM 844 C C . LEU A 1 115 ? 31.788 -18.539 45.267 1.00 63.94 115 LEU A C 1
ATOM 846 O O . LEU A 1 115 ? 31.740 -19.730 44.977 1.00 63.94 115 LEU A O 1
ATOM 850 N N . PHE A 1 116 ? 32.945 -17.869 45.256 1.00 54.50 116 PHE A N 1
ATOM 851 C CA . PHE A 1 116 ? 34.237 -18.469 44.875 1.00 54.50 116 PHE A CA 1
ATOM 852 C C . PHE A 1 116 ? 35.255 -18.553 46.030 1.00 54.50 116 PHE A C 1
ATOM 854 O O . PHE A 1 116 ? 36.462 -18.500 45.789 1.00 54.50 116 PHE A O 1
ATOM 861 N N . LYS A 1 117 ? 34.792 -18.700 47.278 1.00 50.97 117 LYS A N 1
ATOM 862 C CA . LYS A 1 117 ? 35.641 -19.087 48.418 1.00 50.97 117 LYS A CA 1
ATOM 863 C C . LYS A 1 117 ? 35.238 -20.435 48.990 1.00 50.97 117 LYS A C 1
ATOM 865 O O . LYS A 1 117 ? 34.020 -20.664 49.131 1.00 50.97 117 LYS A O 1
#

Sequence (117 aa):
GVRINAVSDELSGENIDCIEYSPIPEIFITRALSPAITQSIKIEAGKKAIINITGDQKAKAIGKSGINIRLASMLTGYTIELNEVEGVTDRTGESSGNEPKASEKTTDTSALADLFK